Protein AF-A0A7T9DKL6-F1 (afdb_monomer_lite)

Structure (mmCIF, N/CA/C/O backbone):
data_AF-A0A7T9DKL6-F1
#
_entry.id   AF-A0A7T9DKL6-F1
#
loop_
_atom_site.group_PDB
_atom_site.id
_atom_site.type_symbol
_atom_site.label_atom_id
_atom_site.label_alt_id
_atom_site.label_comp_id
_atom_site.label_asym_id
_atom_site.label_entity_id
_atom_site.label_seq_id
_atom_site.pdbx_PDB_ins_code
_atom_site.Cartn_x
_atom_site.Cartn_y
_atom_site.Cartn_z
_atom_site.occupancy
_atom_site.B_iso_or_equiv
_atom_site.auth_seq_id
_atom_site.auth_comp_id
_atom_site.auth_asym_id
_atom_site.auth_atom_id
_atom_site.pdbx_PDB_model_num
ATOM 1 N N . MET A 1 1 ? -33.468 3.835 29.689 1.00 44.12 1 MET A N 1
ATOM 2 C CA . MET A 1 1 ? -32.947 3.592 28.326 1.00 44.12 1 MET A CA 1
ATOM 3 C C . MET A 1 1 ? -31.515 3.107 28.452 1.00 44.12 1 MET A C 1
ATOM 5 O O . MET A 1 1 ? -30.654 3.888 28.831 1.00 44.12 1 MET A O 1
ATOM 9 N N . THR A 1 2 ? -31.257 1.821 28.229 1.00 46.50 2 THR A N 1
ATOM 10 C CA . THR A 1 2 ? -29.892 1.289 28.168 1.00 46.50 2 THR A CA 1
ATOM 11 C C . THR A 1 2 ? -29.269 1.749 26.855 1.00 46.50 2 THR A C 1
ATOM 13 O O . THR A 1 2 ? -29.525 1.183 25.793 1.00 46.50 2 THR A O 1
ATOM 16 N N . LEU A 1 3 ? -28.502 2.838 26.910 1.00 58.31 3 LEU A N 1
ATOM 17 C CA . LEU A 1 3 ? -27.691 3.271 25.779 1.00 58.31 3 LEU A CA 1
ATOM 18 C C . LEU A 1 3 ? -26.714 2.138 25.474 1.00 58.31 3 LEU A C 1
ATOM 20 O O . LEU A 1 3 ? -25.877 1.778 26.300 1.00 58.31 3 LEU A O 1
ATOM 24 N N . THR A 1 4 ? -26.879 1.520 24.308 1.00 63.31 4 THR A N 1
ATOM 25 C CA . THR A 1 4 ? -25.937 0.504 23.839 1.00 63.31 4 THR A CA 1
ATOM 26 C C . THR A 1 4 ? -24.561 1.174 23.790 1.00 63.31 4 THR A C 1
ATOM 28 O O . THR A 1 4 ? -24.462 2.233 23.164 1.00 63.31 4 THR A O 1
ATOM 31 N N . PRO A 1 5 ? -23.518 0.625 24.440 1.00 70.19 5 PRO A N 1
ATOM 32 C CA . PRO A 1 5 ? -22.210 1.264 24.453 1.00 70.19 5 PRO A CA 1
ATOM 33 C C . PRO A 1 5 ? -21.724 1.480 23.019 1.00 70.19 5 PRO A C 1
ATOM 35 O O . PRO A 1 5 ? -21.908 0.615 22.150 1.00 70.19 5 PRO A O 1
ATOM 38 N N . ALA A 1 6 ? -21.130 2.650 22.771 1.00 84.69 6 ALA A N 1
ATOM 39 C CA . ALA A 1 6 ? -20.581 2.993 21.469 1.00 84.69 6 ALA A CA 1
ATOM 40 C C . ALA A 1 6 ? -19.578 1.911 21.044 1.00 84.69 6 ALA A C 1
ATOM 42 O O . ALA A 1 6 ? -18.821 1.381 21.855 1.00 84.69 6 ALA A O 1
ATOM 43 N N . LYS A 1 7 ? -19.602 1.509 19.773 1.00 89.44 7 LYS A N 1
ATOM 44 C CA . LYS A 1 7 ? -18.792 0.386 19.289 1.00 89.44 7 LYS A CA 1
ATOM 45 C C . LYS A 1 7 ? -18.262 0.662 17.893 1.00 89.44 7 LYS A C 1
ATOM 47 O O . LYS A 1 7 ? -18.989 1.154 17.037 1.00 89.44 7 LYS A O 1
ATOM 52 N N . ILE A 1 8 ? -17.017 0.271 17.658 1.00 87.69 8 ILE A N 1
ATOM 53 C CA . ILE A 1 8 ? -16.365 0.306 16.352 1.00 87.69 8 ILE A CA 1
ATOM 54 C C . ILE A 1 8 ? -16.200 -1.139 15.895 1.00 87.69 8 ILE A C 1
ATOM 56 O O . ILE A 1 8 ? -15.667 -1.980 16.627 1.00 87.69 8 ILE A O 1
ATOM 60 N N . GLN A 1 9 ? -16.712 -1.462 14.709 1.00 89.00 9 GLN A N 1
ATOM 61 C CA . GLN A 1 9 ? -16.702 -2.828 14.197 1.00 89.00 9 GLN A CA 1
ATOM 62 C C . GLN A 1 9 ? -16.311 -2.859 12.727 1.00 89.00 9 GLN A C 1
ATOM 64 O O . GLN A 1 9 ? -16.833 -2.103 11.916 1.00 89.00 9 GLN A O 1
ATOM 69 N N . PHE A 1 10 ? -15.430 -3.793 12.399 1.00 86.44 10 PHE A N 1
ATOM 70 C CA . PHE A 1 10 ? -15.119 -4.194 11.044 1.00 86.44 10 PHE A CA 1
ATOM 71 C C . PHE A 1 10 ? -15.369 -5.693 10.902 1.00 86.44 10 PHE A C 1
ATOM 73 O O . PHE A 1 10 ? -14.845 -6.498 11.682 1.00 86.44 10 PHE A O 1
ATOM 80 N N . ILE A 1 11 ? -16.181 -6.063 9.915 1.00 88.69 11 ILE A N 1
ATOM 81 C CA . ILE A 1 11 ? -16.550 -7.447 9.637 1.00 88.69 11 ILE A CA 1
ATOM 82 C C . ILE A 1 11 ? -16.339 -7.692 8.147 1.00 88.69 11 ILE A C 1
ATOM 84 O O . ILE A 1 11 ? -16.970 -7.052 7.313 1.00 88.69 11 ILE A O 1
ATOM 88 N N . ALA A 1 12 ? -15.467 -8.641 7.826 1.00 85.19 12 ALA A N 1
ATOM 89 C CA . ALA A 1 12 ? -15.321 -9.197 6.494 1.00 85.19 12 ALA A CA 1
ATOM 90 C C . ALA A 1 12 ? -15.685 -10.679 6.538 1.00 85.19 12 ALA A C 1
ATOM 92 O O . ALA A 1 12 ? -15.136 -11.433 7.345 1.00 85.19 12 ALA A O 1
ATOM 93 N N . ASN A 1 13 ? -16.597 -11.082 5.660 1.00 87.88 13 ASN A N 1
ATOM 94 C CA . ASN A 1 13 ? -16.910 -12.477 5.392 1.00 87.88 13 ASN A CA 1
ATOM 95 C C . ASN A 1 13 ? -16.909 -12.684 3.877 1.00 87.88 13 ASN A C 1
ATOM 97 O O . ASN A 1 13 ? -17.932 -12.556 3.212 1.00 87.88 13 ASN A O 1
ATOM 101 N N . TYR A 1 14 ? -15.722 -12.925 3.338 1.00 81.06 14 TYR A N 1
ATOM 102 C CA . TYR A 1 14 ? -15.477 -13.184 1.927 1.00 81.06 14 TYR A CA 1
ATOM 103 C C . TYR A 1 14 ? -14.695 -14.504 1.807 1.00 81.06 14 TYR A C 1
ATOM 105 O O . TYR A 1 14 ? -13.899 -14.787 2.706 1.00 81.06 14 TYR A O 1
ATOM 113 N N . PRO A 1 15 ? -14.853 -15.316 0.741 1.00 73.94 15 PRO A N 1
ATOM 114 C CA . PRO A 1 15 ? -14.296 -16.676 0.674 1.00 73.94 15 PRO A CA 1
ATOM 115 C C . PRO A 1 15 ? -12.802 -16.805 1.018 1.00 73.94 15 PRO A C 1
ATOM 117 O O . PRO A 1 15 ? -12.379 -17.795 1.604 1.00 73.94 15 PRO A O 1
ATOM 120 N N . ALA A 1 16 ? -11.996 -15.781 0.717 1.00 71.69 16 ALA A N 1
ATOM 121 C CA . ALA A 1 16 ? -10.564 -15.744 1.029 1.00 71.69 16 ALA A CA 1
ATOM 122 C C . ALA A 1 16 ? -10.189 -14.828 2.216 1.00 71.69 16 ALA A C 1
ATOM 124 O O . ALA A 1 16 ? -8.995 -14.657 2.506 1.00 71.69 16 ALA A O 1
ATOM 125 N N . TRP A 1 17 ? -11.180 -14.221 2.878 1.00 78.75 17 TRP A N 1
ATOM 126 C CA . TRP A 1 17 ? -11.010 -13.293 3.991 1.00 78.75 17 TRP A CA 1
ATOM 127 C C . TRP A 1 17 ? -12.189 -13.318 4.970 1.00 78.75 17 TRP A C 1
ATOM 129 O O . TRP A 1 17 ? -13.226 -12.694 4.759 1.00 78.75 17 TRP A O 1
ATOM 139 N N . GLN A 1 18 ? -11.963 -13.969 6.107 1.00 82.88 18 GLN A N 1
ATOM 140 C CA . GLN A 1 18 ? -12.807 -13.842 7.288 1.00 82.88 18 GLN A CA 1
ATOM 141 C C . GLN A 1 18 ? -12.069 -13.012 8.338 1.00 82.88 18 GLN A C 1
ATOM 143 O O . GLN A 1 18 ? -10.938 -13.329 8.719 1.00 82.88 18 GLN A O 1
ATOM 148 N N . CYS A 1 19 ? -12.674 -11.913 8.778 1.00 83.81 19 CYS A N 1
ATOM 149 C CA . CYS A 1 19 ? -12.094 -11.029 9.781 1.00 83.81 19 CYS A CA 1
ATOM 150 C C . CYS A 1 19 ? -13.190 -10.356 10.589 1.00 83.81 19 CYS A C 1
ATOM 152 O O . CYS A 1 19 ? -14.125 -9.788 10.035 1.00 83.81 19 CYS A O 1
ATOM 154 N N . ILE A 1 20 ? -13.044 -10.396 11.908 1.00 86.00 20 ILE A N 1
ATOM 155 C CA . ILE A 1 20 ? -13.899 -9.662 12.830 1.00 86.00 20 ILE A CA 1
ATOM 156 C C . ILE A 1 20 ? -12.973 -8.866 13.742 1.00 86.00 20 ILE A C 1
ATOM 158 O O . ILE A 1 20 ? -12.241 -9.443 14.546 1.00 86.00 20 ILE A O 1
ATOM 162 N N . LYS A 1 21 ? -13.011 -7.539 13.620 1.00 85.12 21 LYS A N 1
ATOM 163 C CA . LYS A 1 21 ? -12.386 -6.612 14.566 1.00 85.12 21 LYS A CA 1
ATOM 164 C C . LYS A 1 21 ? -13.490 -5.814 15.234 1.00 85.12 21 LYS A C 1
ATOM 166 O O . LYS A 1 21 ? -14.233 -5.107 14.565 1.00 85.12 21 LYS A O 1
ATOM 171 N N . LYS A 1 22 ? -13.627 -5.958 16.547 1.00 87.12 22 LYS A N 1
ATOM 172 C CA . LYS A 1 22 ? -14.646 -5.268 17.342 1.00 87.12 22 LYS A CA 1
ATOM 173 C C . LYS A 1 22 ? -13.968 -4.572 18.508 1.00 87.12 22 LYS A C 1
ATOM 175 O O . LYS A 1 22 ? -13.089 -5.155 19.138 1.00 87.12 22 LYS A O 1
ATOM 180 N N . PHE A 1 23 ? -14.409 -3.359 18.787 1.00 85.88 23 PHE A N 1
ATOM 181 C CA . PHE A 1 23 ? -13.925 -2.539 19.881 1.00 85.88 23 PHE A CA 1
ATOM 182 C C . PHE A 1 23 ? -15.110 -1.811 20.511 1.00 85.88 23 PHE A C 1
ATOM 184 O O . PHE A 1 23 ? -15.900 -1.184 19.805 1.00 85.88 23 PHE A O 1
ATOM 191 N N . ALA A 1 24 ? -15.277 -1.962 21.821 1.00 86.44 24 ALA A N 1
ATOM 192 C CA . ALA A 1 24 ? -16.277 -1.226 22.581 1.00 86.44 24 ALA A CA 1
ATOM 193 C C . ALA A 1 24 ? -15.625 0.043 23.132 1.00 86.44 24 ALA A C 1
ATOM 195 O O . ALA A 1 24 ? -14.527 -0.023 23.678 1.00 86.44 24 ALA A O 1
ATOM 196 N N . VAL A 1 25 ? -16.312 1.167 22.974 1.00 86.12 25 VAL A N 1
ATOM 197 C CA . VAL A 1 25 ? -15.919 2.476 23.479 1.00 86.12 25 VAL A CA 1
ATOM 198 C C . VAL A 1 25 ? -16.762 2.756 24.718 1.00 86.12 25 VAL A C 1
ATOM 200 O O . VAL A 1 25 ? -17.993 2.789 24.660 1.00 86.12 25 VAL A O 1
ATOM 203 N N . THR A 1 26 ? -16.083 2.924 25.842 1.00 87.00 26 THR A N 1
ATOM 204 C CA . THR A 1 26 ? -16.656 3.351 27.122 1.00 87.00 26 THR A CA 1
ATOM 205 C C . THR A 1 26 ? -16.194 4.770 27.447 1.00 87.00 26 THR A C 1
ATOM 207 O O . THR A 1 26 ? -15.290 5.292 26.800 1.00 87.00 26 THR A O 1
ATOM 210 N N . GLU A 1 27 ? -16.759 5.388 28.482 1.00 83.31 27 GLU A N 1
ATOM 211 C CA . GLU A 1 27 ? -16.320 6.711 28.959 1.00 83.31 27 GLU A CA 1
ATOM 212 C C . GLU A 1 27 ? -14.842 6.735 29.389 1.00 83.31 27 GLU A C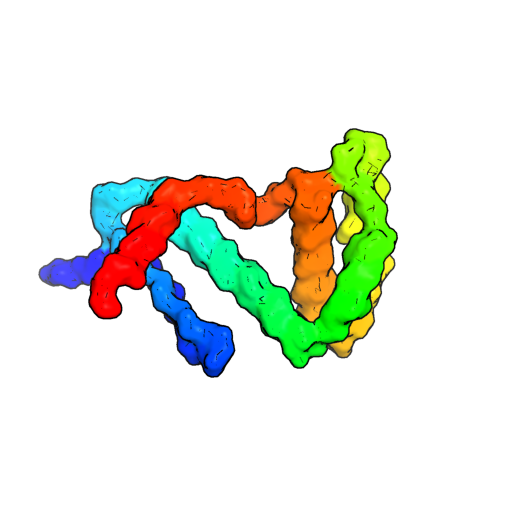 1
ATOM 214 O O . GLU A 1 27 ? -14.188 7.768 29.329 1.00 83.31 27 GLU A O 1
ATOM 219 N N . GLN A 1 28 ? -14.294 5.583 29.785 1.00 86.94 28 GLN A N 1
ATOM 220 C CA . GLN A 1 28 ? -12.892 5.414 30.182 1.00 86.94 28 GLN A CA 1
ATOM 221 C C . GLN A 1 28 ? -11.975 5.072 29.000 1.00 86.94 28 GLN A C 1
ATOM 223 O O . GLN A 1 28 ? -10.779 4.854 29.189 1.00 86.94 28 GLN A O 1
ATOM 228 N N . THR A 1 29 ? -12.522 4.952 27.788 1.00 84.62 29 THR A N 1
ATOM 229 C CA . THR A 1 29 ? -11.730 4.630 26.603 1.00 84.62 29 THR A CA 1
ATOM 230 C C . THR A 1 29 ? -10.955 5.855 26.152 1.00 84.62 29 THR A C 1
ATOM 232 O O . THR A 1 29 ? -11.533 6.843 25.703 1.00 84.62 29 THR A O 1
ATOM 235 N N . ASP A 1 30 ? -9.632 5.776 26.235 1.00 88.00 30 ASP A N 1
ATOM 236 C CA . ASP A 1 30 ? -8.772 6.863 25.804 1.00 88.00 30 ASP A CA 1
ATOM 237 C C . ASP A 1 30 ? -8.706 6.958 24.260 1.00 88.00 30 ASP A C 1
ATOM 239 O O . ASP A 1 30 ? -8.727 5.935 23.558 1.00 88.00 30 ASP A O 1
ATOM 243 N N . PRO A 1 31 ? -8.579 8.177 23.697 1.00 88.50 31 PRO A N 1
ATOM 244 C CA . PRO A 1 31 ? -8.462 8.374 22.252 1.00 88.50 31 PRO A CA 1
ATOM 245 C C . PRO A 1 31 ? -7.286 7.629 21.604 1.00 88.50 31 PRO A C 1
ATOM 247 O O . PRO A 1 31 ? -7.370 7.244 20.436 1.00 88.50 31 PRO A O 1
ATOM 250 N N . LYS A 1 32 ? -6.194 7.386 22.342 1.00 88.12 32 LYS A N 1
ATOM 251 C CA . LYS A 1 32 ? -5.036 6.647 21.825 1.00 88.12 32 LYS A CA 1
ATOM 252 C C . LYS A 1 32 ? -5.404 5.185 21.559 1.00 88.12 32 LYS A C 1
ATOM 254 O O . LYS A 1 32 ? -5.064 4.683 20.492 1.00 88.12 32 LYS A O 1
ATOM 259 N N . THR A 1 33 ? -6.151 4.524 22.441 1.00 85.94 33 THR A N 1
ATOM 260 C CA . THR A 1 33 ? -6.640 3.151 22.226 1.00 85.94 33 THR A CA 1
ATOM 261 C C . THR A 1 33 ? -7.540 3.054 20.988 1.00 85.94 33 THR A C 1
ATOM 263 O O . THR A 1 33 ? -7.436 2.095 20.218 1.00 85.94 33 THR A O 1
ATOM 266 N N . VAL A 1 34 ? -8.375 4.068 20.733 1.00 87.94 34 VAL A N 1
ATOM 267 C CA . VAL A 1 34 ? -9.165 4.163 19.490 1.00 87.94 34 VAL A CA 1
ATOM 268 C C . VAL A 1 34 ? -8.244 4.276 18.266 1.00 87.94 34 VAL A C 1
ATOM 270 O O . VAL A 1 34 ? -8.432 3.562 17.279 1.00 87.94 34 VAL A O 1
ATOM 273 N N . GLY A 1 35 ? -7.210 5.119 18.339 1.00 88.06 35 GLY A N 1
ATOM 274 C CA . GLY A 1 35 ? -6.198 5.257 17.287 1.00 88.06 35 GLY A CA 1
ATOM 275 C C . GLY A 1 35 ? -5.440 3.955 17.008 1.00 88.06 35 GLY A C 1
ATOM 276 O O . GLY A 1 35 ? -5.330 3.538 15.856 1.00 88.06 35 GLY A O 1
ATOM 277 N N . GLU A 1 36 ? -4.993 3.253 18.051 1.00 87.19 36 GLU A N 1
ATOM 278 C CA . GLU A 1 36 ? -4.339 1.942 17.942 1.00 87.19 36 GLU A CA 1
ATOM 279 C C . GLU A 1 36 ? -5.242 0.905 17.248 1.00 87.19 36 GLU A C 1
ATOM 281 O O . GLU A 1 36 ? -4.771 0.100 16.434 1.00 87.19 36 GLU A O 1
ATOM 286 N N . PHE A 1 37 ? -6.554 0.940 17.515 1.00 87.06 37 PHE A N 1
ATOM 287 C CA . PHE A 1 37 ? -7.527 0.092 16.827 1.00 87.06 37 PHE A CA 1
ATOM 288 C C . PHE A 1 37 ? -7.625 0.417 15.328 1.00 87.06 37 PHE A C 1
ATOM 290 O O . PHE A 1 37 ? -7.626 -0.504 14.504 1.00 87.06 37 PHE A O 1
ATOM 297 N N . PHE A 1 38 ? -7.657 1.696 14.948 1.00 88.25 38 PHE A N 1
ATOM 298 C CA . PHE A 1 38 ? -7.680 2.092 13.536 1.00 88.25 38 PHE A CA 1
ATOM 299 C C . PHE A 1 38 ? -6.393 1.729 12.803 1.00 88.25 38 PHE A C 1
ATOM 301 O O . PHE A 1 38 ? -6.450 1.187 11.701 1.00 88.25 38 PHE A O 1
ATOM 308 N N . VAL A 1 39 ? -5.237 1.916 13.433 1.00 87.31 39 VAL A N 1
ATOM 309 C CA . VAL A 1 39 ? -3.961 1.503 12.846 1.00 87.31 39 VAL A CA 1
ATOM 310 C C . VAL A 1 39 ? -3.918 -0.017 12.642 1.00 87.31 39 VAL A C 1
ATOM 312 O O . VAL A 1 39 ? -3.554 -0.496 11.565 1.00 87.31 39 VAL A O 1
ATOM 315 N N . SER A 1 40 ? -4.372 -0.794 13.635 1.00 83.44 40 SER A N 1
ATOM 316 C CA . SER A 1 40 ? -4.537 -2.248 13.502 1.00 83.44 40 SER A CA 1
ATOM 317 C C . SER A 1 40 ? -5.376 -2.608 12.279 1.00 83.44 40 SER A C 1
ATOM 319 O O . SER A 1 40 ? -5.090 -3.574 11.562 1.00 83.44 40 SER A O 1
ATOM 321 N N . TYR A 1 41 ? -6.474 -1.884 12.076 1.00 85.31 41 TYR A N 1
ATOM 322 C CA . TYR A 1 41 ? -7.378 -2.087 10.958 1.00 85.31 41 TYR A CA 1
ATOM 323 C C . TYR A 1 41 ? -6.688 -1.809 9.616 1.00 85.31 41 TYR A C 1
ATOM 325 O O . TYR A 1 41 ? -6.683 -2.712 8.776 1.00 85.31 41 TYR A O 1
ATOM 333 N N . SER A 1 42 ? -6.019 -0.664 9.459 1.00 84.75 42 SER A N 1
ATOM 334 C CA . SER A 1 42 ? -5.291 -0.298 8.233 1.00 84.75 42 SER A CA 1
ATOM 335 C C . SER A 1 42 ? -4.268 -1.359 7.822 1.00 84.75 42 SER A C 1
ATOM 337 O O . SER A 1 42 ? -4.343 -1.881 6.709 1.00 84.75 42 SER A O 1
ATOM 339 N N . ILE A 1 43 ? -3.413 -1.806 8.751 1.00 82.06 43 ILE A N 1
ATOM 340 C CA . ILE A 1 43 ? -2.411 -2.860 8.490 1.00 82.06 43 ILE A CA 1
ATOM 341 C C . ILE A 1 43 ? -3.080 -4.159 8.000 1.00 82.06 43 ILE A C 1
ATOM 343 O O . ILE A 1 43 ? -2.578 -4.853 7.113 1.00 82.06 43 ILE A O 1
ATOM 347 N N . SER A 1 44 ? -4.242 -4.508 8.564 1.00 80.75 44 SER A N 1
ATOM 348 C CA . SER A 1 44 ? -4.970 -5.717 8.166 1.00 80.75 44 SER A CA 1
ATOM 349 C C . SER A 1 44 ? -5.543 -5.639 6.755 1.00 80.75 44 SER A C 1
ATOM 351 O O . SER A 1 44 ? -5.670 -6.689 6.125 1.00 80.75 44 SER A O 1
ATOM 353 N N . ILE A 1 45 ? -5.943 -4.458 6.285 1.00 84.00 45 ILE A N 1
ATOM 354 C CA . ILE A 1 45 ? -6.452 -4.266 4.921 1.00 84.00 45 ILE A CA 1
ATOM 355 C C . ILE A 1 45 ? -5.291 -4.282 3.934 1.00 84.00 45 ILE A C 1
ATOM 357 O O . ILE A 1 45 ? -5.353 -4.971 2.919 1.00 84.00 45 ILE A O 1
ATOM 361 N N . GLU A 1 46 ? -4.216 -3.567 4.254 1.00 81.69 46 GLU A N 1
ATOM 362 C CA . GLU A 1 46 ? -3.037 -3.433 3.401 1.00 81.69 46 GLU A CA 1
ATOM 363 C C . GLU A 1 46 ? -2.436 -4.789 3.018 1.00 81.69 46 GLU A C 1
ATOM 365 O O . GLU A 1 46 ? -2.195 -5.046 1.841 1.00 81.69 46 GLU A O 1
ATOM 370 N N . ASN A 1 47 ? -2.286 -5.702 3.983 1.00 78.69 47 ASN A N 1
ATOM 371 C CA . ASN A 1 47 ? -1.792 -7.062 3.726 1.00 78.69 47 ASN A CA 1
ATOM 372 C C . ASN A 1 47 ? -2.725 -7.886 2.820 1.00 78.69 47 ASN A C 1
ATOM 374 O O . ASN A 1 47 ? -2.309 -8.872 2.214 1.00 78.69 47 ASN A O 1
ATOM 378 N N . ARG A 1 48 ? -4.013 -7.534 2.756 1.00 85.00 48 ARG A N 1
ATOM 379 C CA . ARG A 1 48 ? -4.988 -8.212 1.892 1.00 85.00 48 ARG A CA 1
ATOM 380 C C . ARG A 1 48 ? -5.020 -7.619 0.494 1.00 85.00 48 ARG A C 1
ATOM 382 O O . ARG A 1 48 ? -5.242 -8.379 -0.444 1.00 85.00 48 ARG A O 1
ATOM 389 N N . LEU A 1 49 ? -4.767 -6.320 0.347 1.00 85.00 49 LEU A N 1
ATOM 390 C CA . LEU A 1 49 ? -4.757 -5.648 -0.950 1.00 85.00 49 LEU A CA 1
ATOM 391 C C . LEU A 1 49 ? -3.798 -6.332 -1.932 1.00 85.00 49 LEU A C 1
ATOM 393 O O . LEU A 1 49 ? -4.202 -6.628 -3.048 1.00 85.00 49 LEU A O 1
ATOM 397 N N . GLU A 1 50 ? -2.581 -6.674 -1.502 1.00 84.44 50 GLU A N 1
ATOM 398 C CA . GLU A 1 50 ? -1.612 -7.389 -2.347 1.00 84.44 50 GLU A CA 1
ATOM 399 C C . GLU A 1 50 ? -2.138 -8.747 -2.833 1.00 84.44 50 GLU A C 1
ATOM 401 O O . GLU A 1 50 ? -2.023 -9.082 -4.011 1.00 84.44 50 GLU A O 1
ATOM 406 N N . LYS A 1 51 ? -2.781 -9.511 -1.939 1.00 84.94 51 LYS A N 1
ATOM 407 C CA . LYS A 1 51 ? -3.378 -10.809 -2.279 1.00 84.94 51 LYS A CA 1
ATOM 408 C C . LYS A 1 51 ? -4.512 -10.676 -3.299 1.00 84.94 51 LYS A C 1
ATOM 410 O O . LYS A 1 51 ? -4.688 -11.572 -4.112 1.00 84.94 51 LYS A O 1
ATOM 415 N N . TYR A 1 52 ? -5.302 -9.607 -3.243 1.00 84.50 52 TYR A N 1
ATOM 416 C CA . TYR A 1 52 ? -6.370 -9.381 -4.221 1.00 84.50 52 TYR A CA 1
ATOM 417 C C . TYR A 1 52 ? -5.836 -8.823 -5.540 1.00 84.50 52 TYR A C 1
ATOM 419 O O . TYR A 1 52 ? -6.299 -9.229 -6.606 1.00 84.50 52 TYR A O 1
ATOM 427 N N . LEU A 1 53 ? -4.826 -7.950 -5.489 1.00 88.88 53 LEU A N 1
ATOM 428 C CA . LEU A 1 53 ? -4.143 -7.463 -6.685 1.00 88.88 53 LEU A CA 1
ATOM 429 C C . LEU A 1 53 ? -3.560 -8.625 -7.489 1.00 88.88 53 LEU A C 1
ATOM 431 O O . LEU A 1 53 ? -3.768 -8.676 -8.698 1.00 88.88 53 LEU A O 1
ATOM 435 N N . SER A 1 54 ? -2.950 -9.615 -6.832 1.00 87.94 54 SER A N 1
ATOM 436 C CA . SER A 1 54 ? -2.375 -10.775 -7.524 1.00 87.94 54 SER A CA 1
ATOM 437 C C . SER A 1 54 ? -3.379 -11.668 -8.253 1.00 87.94 54 SER A C 1
ATOM 439 O O . SER A 1 54 ? -2.981 -12.448 -9.113 1.00 87.94 54 SER A O 1
ATOM 441 N N . GLN A 1 55 ? -4.674 -11.540 -7.959 1.00 89.06 55 GLN A N 1
ATOM 442 C CA . GLN A 1 55 ? -5.732 -12.269 -8.660 1.00 89.06 55 GLN A CA 1
ATOM 443 C C . GLN A 1 55 ? -6.178 -11.578 -9.954 1.00 89.06 55 GLN A C 1
ATOM 445 O O . GLN A 1 55 ? -6.779 -12.219 -10.809 1.00 89.06 55 GLN A O 1
ATOM 450 N N . SER A 1 56 ? -5.919 -10.274 -10.094 1.00 87.75 56 SER A N 1
ATOM 451 C CA . SER A 1 56 ? -6.441 -9.453 -11.201 1.00 87.75 56 SER A CA 1
ATOM 452 C C . SER A 1 56 ? -5.347 -8.795 -12.045 1.00 87.75 56 SER A C 1
ATOM 454 O O . SER A 1 56 ? -5.601 -8.358 -13.171 1.00 87.75 56 SER A O 1
ATOM 456 N N . VAL A 1 57 ? -4.129 -8.723 -11.510 1.00 93.56 57 VAL A N 1
ATOM 457 C CA . VAL A 1 57 ? -3.009 -7.958 -12.052 1.00 93.56 57 VAL A CA 1
ATOM 458 C C . VAL A 1 57 ? -1.786 -8.855 -12.209 1.00 93.56 57 VAL A C 1
ATOM 460 O O . VAL A 1 57 ? -1.518 -9.731 -11.390 1.00 93.56 57 VAL A O 1
ATOM 463 N N . ASP A 1 58 ? -1.021 -8.607 -13.270 1.00 94.50 58 ASP A N 1
ATOM 464 C CA . ASP A 1 58 ? 0.276 -9.238 -13.483 1.00 94.50 58 ASP A CA 1
ATOM 465 C C . ASP A 1 58 ? 1.302 -8.692 -12.477 1.00 94.50 58 ASP A C 1
ATOM 467 O O . ASP A 1 58 ? 1.924 -7.643 -12.674 1.00 94.50 58 ASP A O 1
ATOM 471 N N . MET A 1 59 ? 1.458 -9.408 -11.364 1.00 93.69 59 MET A N 1
ATOM 472 C CA . MET A 1 59 ? 2.369 -9.011 -10.291 1.00 93.69 59 MET A CA 1
ATOM 473 C C . MET A 1 59 ? 3.840 -9.119 -10.681 1.00 93.69 59 MET A C 1
ATOM 475 O O . MET A 1 59 ? 4.673 -8.515 -10.006 1.00 93.69 59 MET A O 1
ATOM 479 N N . GLN A 1 60 ? 4.182 -9.862 -11.735 1.00 95.38 60 GLN A N 1
ATOM 480 C CA . GLN A 1 60 ? 5.556 -9.899 -12.218 1.00 95.38 60 GLN A CA 1
ATOM 481 C C . GLN A 1 60 ? 5.929 -8.537 -12.807 1.00 95.38 60 GLN A C 1
ATOM 483 O O . GLN A 1 60 ? 6.917 -7.947 -12.375 1.00 95.38 60 GLN A O 1
ATOM 488 N N . LYS A 1 61 ? 5.070 -7.967 -13.662 1.00 95.81 61 LYS A N 1
ATOM 489 C CA . LYS A 1 61 ? 5.270 -6.612 -14.211 1.00 95.81 61 LYS A CA 1
ATOM 490 C C . LYS A 1 61 ? 5.321 -5.536 -13.130 1.00 95.81 61 LYS A C 1
ATOM 492 O O . LYS A 1 61 ? 6.104 -4.595 -13.226 1.00 95.81 61 LYS A O 1
ATOM 497 N N . VAL A 1 62 ? 4.508 -5.676 -12.080 1.00 95.69 62 VAL A N 1
ATOM 498 C CA . VAL A 1 62 ? 4.553 -4.777 -10.914 1.00 95.69 62 VAL A CA 1
ATOM 499 C C . VAL A 1 62 ? 5.919 -4.847 -10.227 1.00 95.69 62 VAL A C 1
ATOM 501 O O . VAL A 1 62 ? 6.516 -3.811 -9.942 1.00 95.69 62 VAL A O 1
ATOM 504 N N . LYS A 1 63 ? 6.436 -6.056 -9.982 1.00 94.56 63 LYS A N 1
ATOM 505 C CA . LYS A 1 63 ? 7.746 -6.261 -9.346 1.00 94.56 63 LYS A CA 1
ATOM 506 C C . LYS A 1 63 ? 8.895 -5.745 -10.206 1.00 94.56 63 LYS A C 1
ATOM 508 O O . LYS A 1 63 ? 9.790 -5.108 -9.665 1.00 94.56 63 LYS A O 1
ATOM 513 N N . GLU A 1 64 ? 8.852 -5.973 -11.515 1.00 95.94 64 GLU A N 1
ATOM 514 C CA . GLU A 1 64 ? 9.834 -5.439 -12.468 1.00 95.94 64 GLU A CA 1
ATOM 515 C C . GLU A 1 64 ? 9.850 -3.905 -12.445 1.00 95.94 64 GLU A C 1
ATOM 517 O O . GLU A 1 64 ? 10.914 -3.292 -12.375 1.00 95.94 64 GLU A O 1
ATOM 522 N N . LEU A 1 65 ? 8.672 -3.276 -12.419 1.00 95.19 65 LEU A N 1
ATOM 523 C CA . LEU A 1 65 ? 8.542 -1.821 -12.350 1.00 95.19 65 LEU A CA 1
ATOM 524 C C . LEU A 1 65 ? 9.053 -1.235 -11.025 1.00 95.19 65 LEU A C 1
ATOM 526 O O . LEU A 1 65 ? 9.642 -0.155 -11.021 1.00 95.19 65 LEU A O 1
ATOM 530 N N . ILE A 1 66 ? 8.844 -1.942 -9.913 1.00 94.56 66 ILE A N 1
ATOM 531 C CA . ILE A 1 66 ? 9.391 -1.572 -8.600 1.00 94.56 66 ILE A CA 1
ATOM 532 C C . ILE A 1 66 ? 10.916 -1.734 -8.590 1.00 94.56 66 ILE A C 1
ATOM 534 O O . ILE A 1 66 ? 11.618 -0.841 -8.127 1.00 94.56 66 ILE A O 1
ATOM 538 N N . ALA A 1 67 ? 11.438 -2.840 -9.124 1.00 93.62 67 ALA A N 1
ATOM 539 C CA . ALA A 1 67 ? 12.873 -3.120 -9.161 1.00 93.62 67 ALA A CA 1
ATOM 540 C C . ALA A 1 67 ? 13.655 -2.142 -10.056 1.00 93.62 67 ALA A C 1
ATOM 542 O O . ALA A 1 67 ? 14.825 -1.881 -9.795 1.00 93.62 67 ALA A O 1
ATOM 543 N N . ALA A 1 68 ? 13.011 -1.594 -11.090 1.00 93.00 68 ALA A N 1
ATOM 544 C CA . ALA A 1 68 ? 13.599 -0.601 -11.988 1.00 93.00 68 ALA A CA 1
ATOM 545 C C . ALA A 1 68 ? 13.579 0.839 -11.436 1.00 93.00 68 ALA A C 1
ATOM 547 O O . ALA A 1 68 ? 14.085 1.748 -12.095 1.00 93.00 68 ALA A O 1
ATOM 548 N N . ALA A 1 69 ? 12.960 1.078 -10.277 1.00 92.62 69 ALA A N 1
ATOM 549 C CA . ALA A 1 69 ? 12.847 2.414 -9.709 1.00 92.62 69 ALA A CA 1
ATOM 550 C C . ALA A 1 69 ? 14.177 2.898 -9.095 1.00 92.62 69 ALA A C 1
ATOM 552 O O . ALA A 1 69 ? 14.942 2.091 -8.560 1.00 92.62 69 ALA A O 1
ATOM 553 N N . PRO A 1 70 ? 14.447 4.217 -9.108 1.00 90.62 70 PRO A N 1
ATOM 554 C CA . PRO A 1 70 ? 15.586 4.785 -8.395 1.00 90.62 70 PRO A CA 1
ATOM 555 C C . PRO A 1 70 ? 15.477 4.556 -6.879 1.00 90.62 70 PRO A C 1
ATOM 557 O O . PRO A 1 70 ? 14.385 4.473 -6.312 1.00 90.62 70 PRO A O 1
ATOM 560 N N . THR A 1 71 ? 16.631 4.480 -6.215 1.00 85.31 71 THR A N 1
ATOM 561 C CA . THR A 1 71 ? 16.722 4.481 -4.748 1.00 85.31 71 THR A CA 1
ATOM 562 C C . THR A 1 71 ? 16.422 5.878 -4.201 1.00 85.31 71 THR A C 1
ATOM 564 O O . THR A 1 71 ? 16.694 6.871 -4.856 1.00 85.31 71 THR A O 1
ATOM 567 N N . GLY A 1 72 ? 15.869 5.953 -2.997 1.00 83.38 72 GLY A N 1
ATOM 568 C CA . GLY A 1 72 ? 15.661 7.172 -2.212 1.00 83.38 72 GLY A CA 1
ATOM 569 C C . GLY A 1 72 ? 16.333 7.090 -0.839 1.00 83.38 72 GLY A C 1
ATOM 570 O O . GLY A 1 72 ? 15.909 7.766 0.092 1.00 83.38 72 GLY A O 1
ATOM 571 N N . LYS A 1 73 ? 17.331 6.205 -0.680 1.00 83.69 73 LYS A N 1
ATOM 572 C CA . LYS A 1 73 ? 17.985 5.915 0.611 1.00 83.69 73 LYS A CA 1
ATOM 573 C C . LYS A 1 73 ? 19.027 6.946 1.038 1.00 83.69 73 LYS A C 1
ATOM 575 O O . LYS A 1 73 ? 19.364 6.996 2.218 1.00 83.69 73 LYS A O 1
ATOM 580 N N . THR A 1 74 ? 19.569 7.726 0.105 1.00 84.00 74 THR A N 1
ATOM 581 C CA . THR A 1 74 ? 20.537 8.785 0.411 1.00 84.00 74 THR A CA 1
ATOM 582 C C . THR A 1 74 ? 19.924 10.151 0.135 1.00 84.00 74 THR A C 1
ATOM 584 O O . THR A 1 74 ? 19.040 10.279 -0.710 1.00 84.00 74 THR A O 1
ATOM 587 N N . ALA A 1 75 ? 20.406 11.192 0.820 1.00 80.06 75 ALA A N 1
ATOM 588 C CA . ALA A 1 75 ? 19.899 12.553 0.636 1.00 80.06 75 ALA A CA 1
ATOM 589 C C . ALA A 1 75 ? 20.033 13.055 -0.815 1.00 80.06 75 ALA A C 1
ATOM 591 O O . ALA A 1 75 ? 19.186 13.817 -1.274 1.00 80.06 75 ALA A O 1
ATOM 592 N N . GLY A 1 76 ? 21.061 12.599 -1.541 1.00 84.81 76 GLY A N 1
ATOM 593 C CA . GLY A 1 76 ? 21.271 12.939 -2.949 1.00 84.81 76 GLY A CA 1
ATOM 594 C C . GLY A 1 76 ? 20.265 12.285 -3.900 1.00 84.81 76 GLY A C 1
ATOM 595 O O . GLY A 1 76 ? 19.966 12.856 -4.945 1.00 84.81 76 GLY A O 1
ATOM 596 N N . ASP A 1 77 ? 19.693 11.138 -3.522 1.00 87.50 77 ASP A N 1
ATOM 597 C CA . ASP A 1 77 ? 18.785 10.376 -4.387 1.00 87.50 77 ASP A CA 1
ATOM 598 C C . ASP A 1 77 ? 17.301 10.711 -4.153 1.00 87.50 77 ASP A C 1
ATOM 600 O O . ASP A 1 77 ? 16.450 10.419 -4.992 1.00 87.50 77 ASP A O 1
ATOM 604 N N . ILE A 1 78 ? 16.959 11.352 -3.027 1.00 88.12 78 ILE A N 1
ATOM 605 C CA . ILE A 1 78 ? 15.568 11.710 -2.699 1.00 88.12 78 ILE A CA 1
ATOM 606 C C . ILE A 1 78 ? 14.897 12.540 -3.811 1.00 88.12 78 ILE A C 1
ATOM 608 O O . ILE A 1 78 ? 13.764 12.210 -4.167 1.00 88.12 78 ILE A O 1
ATOM 612 N N . PRO A 1 79 ? 15.527 13.578 -4.402 1.00 91.62 79 PRO A N 1
ATOM 613 C CA . PRO A 1 79 ? 14.877 14.367 -5.448 1.00 91.62 79 PRO A CA 1
ATOM 614 C C . PRO A 1 79 ? 14.515 13.545 -6.693 1.00 91.62 79 PRO A C 1
ATOM 616 O O . PRO A 1 79 ? 13.391 13.647 -7.184 1.00 91.62 79 PRO A O 1
ATOM 619 N N . SER A 1 80 ? 15.427 12.696 -7.179 1.00 90.31 80 SER A N 1
ATOM 620 C CA . SER A 1 80 ? 15.182 11.856 -8.361 1.00 90.31 80 SER A CA 1
ATOM 621 C C . SER A 1 80 ? 14.148 10.766 -8.069 1.00 90.31 80 SER A C 1
ATOM 623 O O . SER A 1 80 ? 13.287 10.488 -8.907 1.00 90.31 80 SER A O 1
ATOM 625 N N . PHE A 1 81 ? 14.159 10.215 -6.852 1.00 92.56 81 PHE A N 1
ATOM 626 C CA . PHE A 1 81 ? 13.121 9.317 -6.362 1.00 92.56 81 PHE A CA 1
ATOM 627 C C . PHE A 1 81 ? 11.738 9.980 -6.357 1.00 92.56 81 PHE A C 1
ATOM 629 O O . PHE A 1 81 ? 10.796 9.439 -6.939 1.00 92.56 81 PHE A O 1
ATOM 636 N N . LEU A 1 82 ? 11.614 11.166 -5.752 1.00 92.06 82 LEU A N 1
ATOM 637 C CA . LEU A 1 82 ? 10.354 11.911 -5.682 1.00 92.06 82 LEU A CA 1
ATOM 638 C C . LEU A 1 82 ? 9.848 12.320 -7.073 1.00 92.06 82 LEU A C 1
ATOM 640 O O . LEU A 1 82 ? 8.643 12.275 -7.336 1.00 92.06 82 LEU A O 1
ATOM 644 N N . GLN A 1 83 ? 10.758 12.661 -7.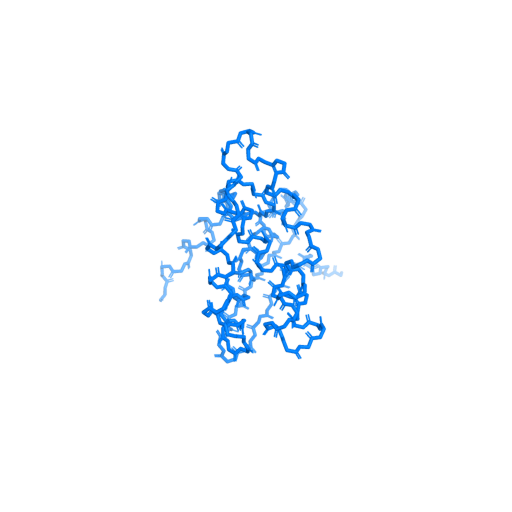985 1.00 93.94 83 GLN A N 1
ATOM 645 C CA . GLN A 1 83 ? 10.419 12.942 -9.375 1.00 93.94 83 GLN A CA 1
ATOM 646 C C . GLN A 1 83 ? 9.894 11.693 -10.093 1.00 93.94 83 GLN A C 1
ATOM 648 O O . GLN A 1 83 ? 8.904 11.778 -10.817 1.00 93.94 83 GLN A O 1
ATOM 653 N N . TYR A 1 84 ? 10.508 10.527 -9.870 1.00 94.00 84 TYR A N 1
ATOM 654 C CA . TYR A 1 84 ? 10.060 9.266 -10.460 1.00 94.00 84 TYR A CA 1
ATOM 655 C C . TYR A 1 84 ? 8.665 8.858 -9.973 1.00 94.00 84 TYR A C 1
ATOM 657 O O . TYR A 1 84 ? 7.795 8.564 -10.794 1.00 94.00 84 TYR A O 1
ATOM 665 N N . VAL A 1 85 ? 8.423 8.875 -8.657 1.00 93.88 85 VAL A N 1
ATOM 666 C CA . VAL A 1 85 ? 7.115 8.494 -8.082 1.00 93.88 85 VAL A CA 1
ATOM 667 C C . VAL A 1 85 ? 5.991 9.457 -8.462 1.00 93.88 85 VAL A C 1
ATOM 669 O O . VAL A 1 85 ? 4.834 9.052 -8.488 1.00 93.88 85 VAL A O 1
ATOM 672 N N . SER A 1 86 ? 6.328 10.706 -8.789 1.00 93.00 86 SER A N 1
ATOM 673 C CA . SER A 1 86 ? 5.377 11.721 -9.260 1.00 93.00 86 SER A CA 1
ATOM 674 C C . SER A 1 86 ? 5.284 11.786 -10.789 1.00 93.00 86 SER A C 1
ATOM 676 O O . SER A 1 86 ? 4.597 12.652 -11.330 1.00 93.00 86 SER A O 1
ATOM 678 N N . SER A 1 87 ? 6.003 10.919 -11.508 1.00 95.19 87 SER A N 1
ATOM 679 C CA . SER A 1 87 ? 6.070 10.975 -12.966 1.00 95.19 87 SER A CA 1
ATOM 680 C C . SER A 1 87 ? 4.817 10.395 -13.618 1.00 95.19 87 SER A C 1
ATOM 682 O O . SER A 1 87 ? 4.330 9.322 -13.253 1.00 95.19 87 SER A O 1
ATOM 684 N N . SER A 1 88 ? 4.357 11.055 -14.682 1.00 94.69 88 SER A N 1
ATOM 685 C CA . SER A 1 88 ? 3.297 10.529 -15.548 1.00 94.69 88 SER A CA 1
ATOM 686 C C . SER A 1 88 ? 3.683 9.192 -16.188 1.00 94.69 88 SER A C 1
ATOM 688 O O . SER A 1 88 ? 2.822 8.358 -16.449 1.00 94.69 88 SER A O 1
ATOM 690 N N . THR A 1 89 ? 4.979 8.942 -16.393 1.00 94.44 89 THR A N 1
ATOM 691 C CA . THR A 1 89 ? 5.498 7.664 -16.894 1.00 94.44 89 THR A CA 1
ATOM 692 C C . THR A 1 89 ? 5.166 6.505 -15.954 1.00 94.44 89 THR A C 1
ATOM 694 O O . THR A 1 89 ? 4.721 5.450 -16.416 1.00 94.44 89 THR A O 1
ATOM 697 N N . LEU A 1 90 ? 5.364 6.676 -14.641 1.00 94.81 90 LEU A N 1
ATOM 698 C CA . LEU A 1 90 ? 5.013 5.651 -13.657 1.00 94.81 90 LEU A CA 1
ATOM 699 C C . LEU A 1 90 ? 3.502 5.402 -13.647 1.00 94.81 90 LEU A C 1
ATOM 701 O O . LEU A 1 90 ? 3.068 4.248 -13.682 1.00 94.81 90 LEU A O 1
ATOM 705 N N . GLU A 1 91 ? 2.713 6.476 -13.657 1.00 94.94 91 GLU A N 1
ATOM 706 C CA . GLU A 1 91 ? 1.252 6.410 -13.695 1.00 94.94 91 GLU A CA 1
ATOM 707 C C . GLU A 1 91 ? 0.755 5.655 -14.937 1.00 94.94 91 GLU A C 1
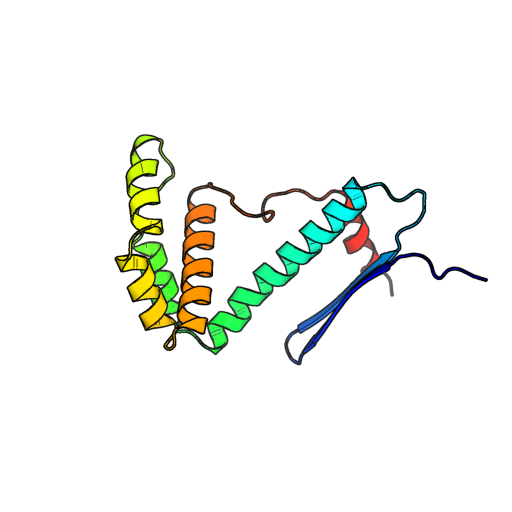ATOM 709 O O . GLU A 1 91 ? 0.001 4.690 -14.819 1.00 94.94 91 GLU A O 1
ATOM 714 N N . GLN A 1 92 ? 1.238 6.008 -16.131 1.00 95.56 92 GLN A N 1
ATOM 715 C CA . GLN A 1 92 ? 0.864 5.347 -17.386 1.00 95.56 92 GLN A CA 1
ATOM 716 C C . GLN A 1 92 ? 1.212 3.855 -17.386 1.00 95.56 92 GLN A C 1
ATOM 718 O O . GLN A 1 92 ? 0.410 3.018 -17.821 1.00 95.56 92 GLN A O 1
ATOM 723 N N . ARG A 1 93 ? 2.389 3.491 -16.862 1.00 95.81 93 ARG A N 1
ATOM 724 C CA . ARG A 1 93 ? 2.795 2.085 -16.731 1.00 95.81 93 ARG A CA 1
ATOM 725 C C . ARG A 1 93 ? 1.901 1.331 -15.750 1.00 95.81 93 ARG A C 1
ATOM 727 O O . ARG A 1 93 ? 1.449 0.232 -16.069 1.00 95.81 93 ARG A O 1
ATOM 734 N N . ALA A 1 94 ? 1.579 1.926 -14.604 1.00 95.38 94 ALA A N 1
ATOM 735 C CA . ALA A 1 94 ? 0.648 1.345 -13.639 1.00 95.38 94 ALA A CA 1
ATOM 736 C C . ALA A 1 94 ? -0.762 1.169 -14.230 1.00 95.38 94 ALA A C 1
ATOM 738 O O . ALA A 1 94 ? -1.388 0.126 -14.040 1.00 95.38 94 ALA A O 1
ATOM 739 N N . HIS A 1 95 ? -1.237 2.137 -15.015 1.00 95.00 95 HIS A N 1
ATOM 740 C CA . HIS A 1 95 ? -2.508 2.057 -15.736 1.00 95.00 95 HIS A CA 1
ATOM 741 C C . HIS A 1 95 ? -2.528 0.948 -16.789 1.00 95.00 95 HIS A C 1
ATOM 743 O O . HIS A 1 95 ? -3.507 0.204 -16.878 1.00 95.00 95 HIS A O 1
ATOM 749 N N . THR A 1 96 ? -1.430 0.783 -17.526 1.00 95.75 96 THR A N 1
ATOM 750 C CA . THR A 1 96 ? -1.264 -0.315 -18.489 1.00 95.75 96 THR A CA 1
ATOM 751 C C . THR A 1 96 ? -1.346 -1.672 -17.789 1.00 95.75 96 THR A C 1
ATOM 753 O O . THR A 1 96 ? -2.056 -2.569 -18.239 1.00 95.75 96 THR A O 1
ATOM 756 N N . ILE A 1 97 ? -0.672 -1.812 -16.644 1.00 95.50 97 ILE A N 1
ATOM 757 C CA . ILE A 1 97 ? -0.706 -3.027 -15.821 1.00 95.50 97 ILE A CA 1
ATOM 758 C C . ILE A 1 97 ? -2.116 -3.282 -15.257 1.00 95.50 97 ILE A C 1
ATOM 760 O O . ILE A 1 97 ? -2.582 -4.422 -15.246 1.00 95.50 97 ILE A O 1
ATOM 764 N N . GLY A 1 98 ? -2.810 -2.229 -14.819 1.00 93.50 98 GLY A N 1
ATOM 765 C CA . GLY A 1 98 ? -4.156 -2.304 -14.254 1.00 93.50 98 GLY A CA 1
ATOM 766 C C . GLY A 1 98 ? -5.264 -2.621 -15.264 1.00 93.50 98 GLY A C 1
ATOM 767 O O . GLY A 1 98 ? -6.370 -2.952 -14.846 1.00 93.50 98 GLY A O 1
ATOM 768 N N . LYS A 1 99 ? -5.002 -2.553 -16.578 1.00 92.31 99 LYS A N 1
ATOM 769 C CA . LYS A 1 99 ? -5.941 -2.841 -17.690 1.00 92.31 99 LYS A CA 1
ATOM 770 C C . LYS A 1 99 ? -7.175 -1.930 -17.791 1.00 92.31 99 LYS A C 1
ATOM 772 O O . LYS A 1 99 ? -7.833 -1.924 -18.824 1.00 92.31 99 LYS A O 1
ATOM 777 N N . ASN A 1 100 ? -7.514 -1.172 -16.750 1.00 92.06 100 ASN A N 1
ATOM 778 C CA . ASN A 1 100 ? -8.579 -0.171 -16.754 1.00 92.06 100 ASN A CA 1
ATOM 779 C C . ASN A 1 100 ? -8.226 1.011 -15.829 1.00 92.06 100 ASN A C 1
ATOM 781 O O . ASN A 1 100 ? -7.371 0.861 -14.951 1.00 92.06 100 ASN A O 1
ATOM 785 N N . PRO A 1 101 ? -8.890 2.175 -15.971 1.00 91.00 101 PRO A N 1
ATOM 786 C CA . PRO A 1 101 ? -8.540 3.375 -15.211 1.00 91.00 101 PRO A CA 1
ATOM 787 C C . PRO A 1 101 ? -8.640 3.229 -13.688 1.00 91.00 101 PRO A C 1
ATOM 789 O O . PRO A 1 101 ? -7.826 3.802 -12.969 1.00 91.00 101 PRO A O 1
ATOM 792 N N . HIS A 1 102 ? -9.613 2.472 -13.175 1.00 91.38 102 HIS A N 1
ATOM 793 C CA . HIS A 1 102 ? -9.797 2.309 -11.731 1.00 91.38 102 HIS A CA 1
ATOM 794 C C . HIS A 1 102 ? -8.719 1.413 -11.127 1.00 91.38 102 HIS A C 1
ATOM 796 O O . HIS A 1 102 ? -8.073 1.784 -10.150 1.00 91.38 102 HIS A O 1
ATOM 802 N N . MET A 1 103 ? -8.487 0.255 -11.739 1.00 93.38 103 MET A N 1
ATOM 803 C CA . MET A 1 103 ? -7.457 -0.676 -11.297 1.00 93.38 103 MET A CA 1
ATOM 804 C C . MET A 1 103 ? -6.054 -0.093 -11.498 1.00 93.38 103 MET A C 1
ATOM 806 O O . MET A 1 103 ? -5.195 -0.283 -10.645 1.00 93.38 103 MET A O 1
ATOM 810 N N . GLY A 1 104 ? -5.842 0.692 -12.558 1.00 94.75 104 GLY A N 1
ATOM 811 C CA . GLY A 1 104 ? -4.613 1.452 -12.786 1.00 94.75 104 GLY A CA 1
ATOM 812 C C . GLY A 1 104 ? -4.231 2.337 -11.603 1.00 94.75 104 GLY A C 1
ATOM 813 O O . GLY A 1 104 ? -3.098 2.272 -11.131 1.00 94.75 104 GLY A O 1
ATOM 814 N N . LYS A 1 105 ? -5.201 3.073 -11.045 1.00 94.62 105 L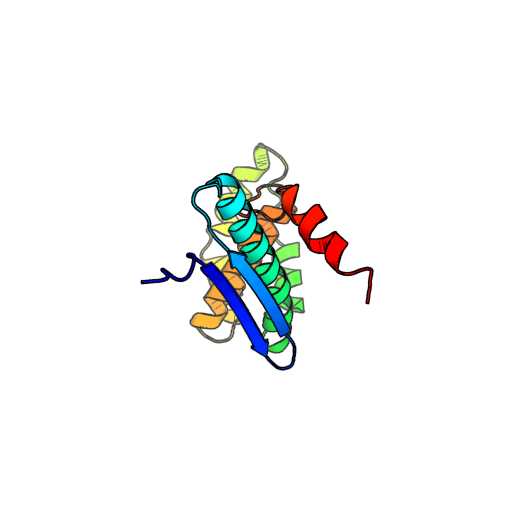YS A N 1
ATOM 815 C CA . LYS A 1 105 ? -4.998 3.899 -9.844 1.00 94.62 105 LYS A CA 1
ATOM 816 C C . LYS A 1 105 ? -4.648 3.072 -8.607 1.00 94.62 105 LYS A C 1
ATOM 818 O O . LYS A 1 105 ? -3.792 3.481 -7.828 1.00 94.62 105 LYS A O 1
ATOM 823 N N . ILE A 1 106 ? -5.277 1.908 -8.427 1.00 93.81 106 ILE A N 1
ATOM 824 C CA . ILE A 1 106 ? -4.982 1.014 -7.294 1.00 93.81 106 ILE A CA 1
ATOM 825 C C . ILE A 1 106 ? -3.565 0.439 -7.423 1.00 93.81 106 ILE A C 1
ATOM 827 O O . ILE A 1 106 ? -2.809 0.449 -6.452 1.00 93.81 106 ILE A O 1
ATOM 831 N N . VAL A 1 107 ? -3.183 -0.017 -8.620 1.00 95.38 107 VAL A N 1
ATOM 832 C CA . VAL A 1 107 ? -1.826 -0.503 -8.914 1.00 95.38 107 VAL A CA 1
ATOM 833 C C . VAL A 1 107 ? -0.801 0.607 -8.700 1.00 95.38 107 VAL A C 1
ATOM 835 O O . VAL A 1 107 ? 0.220 0.372 -8.057 1.00 95.38 107 VAL A O 1
ATOM 838 N N . HIS A 1 108 ? -1.087 1.823 -9.170 1.00 95.50 108 HIS A N 1
ATOM 839 C CA . HIS A 1 108 ? -0.219 2.981 -8.976 1.00 95.50 108 HIS A CA 1
ATOM 840 C C . HIS A 1 108 ? 0.009 3.263 -7.486 1.00 95.50 108 HIS A C 1
ATOM 842 O O . HIS A 1 108 ? 1.152 3.306 -7.034 1.00 95.50 108 HIS A O 1
ATOM 848 N N . ALA A 1 109 ? -1.069 3.352 -6.701 1.00 93.00 109 ALA A N 1
ATOM 849 C CA . ALA A 1 109 ? -0.987 3.563 -5.258 1.00 93.00 109 ALA A CA 1
ATOM 850 C C . ALA A 1 109 ? -0.203 2.447 -4.546 1.00 93.00 109 ALA A C 1
ATOM 852 O O . ALA A 1 109 ? 0.613 2.728 -3.667 1.00 93.00 109 ALA A O 1
ATOM 853 N N . TYR A 1 110 ? -0.402 1.186 -4.946 1.00 93.00 110 TYR A N 1
ATOM 854 C CA . TYR A 1 110 ? 0.349 0.050 -4.408 1.00 93.00 110 TYR A CA 1
ATOM 855 C C . TYR A 1 110 ? 1.853 0.151 -4.706 1.00 93.00 110 TYR A C 1
ATOM 857 O O . TYR A 1 110 ? 2.672 -0.060 -3.807 1.00 93.00 110 TYR A O 1
ATOM 865 N N . ILE A 1 111 ? 2.226 0.502 -5.940 1.00 94.19 111 ILE A N 1
ATOM 866 C CA . ILE A 1 111 ? 3.628 0.655 -6.351 1.00 94.19 111 ILE A CA 1
ATOM 867 C C . ILE A 1 111 ? 4.289 1.794 -5.585 1.00 94.19 111 ILE A C 1
ATOM 869 O O . ILE A 1 111 ? 5.323 1.573 -4.959 1.00 94.19 111 ILE A O 1
ATOM 873 N N . VAL A 1 112 ? 3.676 2.982 -5.578 1.00 93.62 112 VAL A N 1
ATOM 874 C CA . VAL A 1 112 ? 4.198 4.154 -4.863 1.00 93.62 112 VAL A CA 1
ATOM 875 C C . VAL A 1 112 ? 4.408 3.816 -3.392 1.00 93.62 112 VAL A C 1
ATOM 877 O O . VAL A 1 112 ? 5.508 3.980 -2.873 1.00 93.62 112 VAL A O 1
ATOM 880 N N . ARG A 1 113 ? 3.404 3.236 -2.730 1.00 90.94 113 ARG A N 1
ATOM 881 C CA . ARG A 1 113 ? 3.522 2.811 -1.331 1.00 90.94 113 ARG A CA 1
ATOM 882 C C . ARG A 1 113 ? 4.690 1.845 -1.110 1.00 90.94 113 ARG A C 1
ATOM 884 O O . ARG A 1 113 ? 5.444 1.994 -0.150 1.00 90.94 113 ARG A O 1
ATOM 891 N N . THR A 1 114 ? 4.841 0.854 -1.986 1.00 90.88 114 THR A N 1
ATOM 892 C CA . THR A 1 114 ? 5.908 -0.150 -1.872 1.00 90.88 114 THR A CA 1
ATOM 893 C C . THR A 1 114 ? 7.287 0.480 -2.050 1.00 90.88 114 THR A C 1
ATOM 895 O O . THR A 1 114 ? 8.196 0.187 -1.275 1.00 90.88 114 THR A O 1
ATOM 898 N N . LEU A 1 115 ? 7.428 1.395 -3.009 1.00 92.75 115 LEU A N 1
ATOM 899 C CA . LEU A 1 115 ? 8.655 2.151 -3.251 1.00 92.75 115 LEU A CA 1
ATOM 900 C C . LEU A 1 115 ? 9.037 3.025 -2.057 1.00 92.75 115 LEU A C 1
ATOM 902 O O . LEU A 1 115 ? 10.183 3.007 -1.617 1.00 92.75 115 LEU A O 1
ATOM 906 N N . PHE A 1 116 ? 8.072 3.743 -1.490 1.00 91.62 116 PHE A N 1
ATOM 907 C CA . PHE A 1 116 ? 8.262 4.538 -0.279 1.00 91.62 116 PHE A CA 1
ATOM 908 C C . PHE A 1 116 ? 8.770 3.666 0.878 1.00 91.62 116 PHE A C 1
ATOM 910 O O . PHE A 1 116 ? 9.810 3.952 1.475 1.00 91.62 116 PHE A O 1
ATOM 917 N N . LYS A 1 117 ? 8.123 2.518 1.106 1.00 88.31 117 LYS A N 1
ATOM 918 C CA . LYS A 1 117 ? 8.526 1.555 2.137 1.00 88.31 117 LYS A CA 1
ATOM 919 C C . LYS A 1 117 ? 9.936 0.989 1.922 1.00 88.31 117 LYS A C 1
ATOM 921 O O . LYS A 1 117 ? 10.707 0.926 2.876 1.00 88.31 117 LYS A O 1
ATOM 926 N N . GLN A 1 118 ? 10.296 0.595 0.699 1.00 88.56 118 GLN A N 1
ATOM 927 C CA . GLN A 1 118 ? 11.630 0.055 0.376 1.00 88.56 118 GLN A CA 1
ATOM 928 C C . GLN A 1 118 ? 12.763 1.072 0.579 1.00 88.56 118 GLN A C 1
ATOM 930 O O . GLN A 1 118 ? 13.912 0.683 0.809 1.00 88.56 118 GLN A O 1
ATOM 935 N N . ASN A 1 119 ? 12.431 2.361 0.526 1.00 88.69 119 ASN A N 1
ATOM 936 C CA . ASN A 1 119 ? 13.361 3.466 0.724 1.00 88.69 119 ASN A CA 1
ATOM 937 C C . ASN A 1 119 ? 13.305 4.065 2.139 1.00 88.69 119 ASN A C 1
ATOM 939 O O . ASN A 1 119 ? 13.933 5.085 2.390 1.00 88.69 119 ASN A O 1
ATOM 943 N N . GLY A 1 120 ? 12.585 3.436 3.077 1.00 85.19 120 GLY A N 1
ATOM 944 C CA . GLY A 1 120 ? 12.488 3.905 4.466 1.00 85.19 120 GLY A CA 1
ATOM 945 C C . GLY A 1 120 ? 11.621 5.156 4.652 1.00 85.19 120 GLY A C 1
ATOM 946 O O . GLY A 1 120 ? 11.544 5.694 5.752 1.00 85.19 120 GLY A O 1
ATOM 947 N N . LEU A 1 121 ? 10.932 5.599 3.601 1.00 82.44 121 LEU A N 1
ATOM 948 C CA . LEU A 1 121 ? 10.014 6.729 3.621 1.00 82.44 121 LEU A CA 1
ATOM 949 C C . LEU A 1 121 ? 8.621 6.189 3.959 1.00 82.44 121 LEU A C 1
ATOM 951 O O . LEU A 1 121 ? 7.832 5.864 3.078 1.00 82.44 121 LEU A O 1
ATOM 955 N N . MET A 1 122 ? 8.327 5.989 5.244 1.00 73.94 122 MET A N 1
ATOM 956 C CA . MET A 1 122 ? 7.038 5.418 5.653 1.00 73.94 122 MET A CA 1
ATOM 957 C C . MET A 1 122 ? 5.920 6.462 5.557 1.00 73.94 122 MET A C 1
ATOM 959 O O . MET A 1 122 ? 5.872 7.402 6.342 1.00 73.94 122 MET A O 1
ATOM 963 N N . GLY A 1 123 ? 5.004 6.272 4.604 1.00 69.88 123 GLY A N 1
ATOM 964 C CA . GLY A 1 123 ? 3.750 7.032 4.478 1.00 69.88 123 GLY A CA 1
ATOM 965 C C . GLY A 1 123 ? 2.526 6.307 5.054 1.00 69.88 123 GLY A C 1
ATOM 966 O O . GLY A 1 123 ? 1.396 6.719 4.811 1.00 69.88 123 GLY A O 1
ATOM 967 N N . ASP A 1 124 ? 2.740 5.197 5.765 1.00 75.44 124 ASP A N 1
ATOM 968 C CA . ASP A 1 124 ? 1.699 4.380 6.384 1.00 75.44 124 ASP A CA 1
ATOM 969 C C . ASP A 1 124 ? 2.089 3.968 7.810 1.00 75.44 124 ASP A C 1
ATOM 971 O O . ASP A 1 124 ? 3.164 4.298 8.314 1.00 75.44 124 ASP A O 1
ATOM 975 N N . TYR A 1 125 ? 1.209 3.220 8.471 1.00 79.44 125 TYR A N 1
ATOM 976 C CA . TYR A 1 125 ? 1.428 2.787 9.846 1.00 79.44 125 TYR A CA 1
ATOM 977 C C . TYR A 1 125 ? 2.105 1.414 9.975 1.00 79.44 125 TYR A C 1
ATOM 979 O O . TYR A 1 125 ? 2.142 0.846 11.068 1.00 79.44 125 TYR A O 1
ATOM 987 N N . SER A 1 126 ? 2.633 0.839 8.890 1.00 70.94 126 SER A N 1
ATOM 988 C CA . SER A 1 126 ? 3.132 -0.544 8.887 1.00 70.94 126 SER A CA 1
ATOM 989 C C . SER A 1 126 ? 4.392 -0.770 9.735 1.00 70.94 126 SER A C 1
ATOM 991 O O . SER A 1 126 ? 4.750 -1.919 9.987 1.00 70.94 126 SER A O 1
ATOM 993 N N . GLY A 1 127 ? 5.038 0.304 10.198 1.00 69.75 127 GLY A N 1
ATOM 994 C CA . GLY A 1 127 ? 6.203 0.288 11.093 1.00 69.75 127 GLY A CA 1
ATOM 995 C C . GLY A 1 127 ? 5.896 0.762 12.511 1.00 69.75 127 GLY A C 1
ATOM 996 O O . GLY A 1 127 ? 6.797 0.821 13.343 1.00 69.75 127 GLY A O 1
ATOM 997 N N . VAL A 1 128 ? 4.638 1.105 12.799 1.00 76.19 128 VAL A N 1
ATOM 998 C CA . VAL A 1 128 ? 4.227 1.528 14.136 1.00 76.19 128 VAL A CA 1
ATOM 999 C C . VAL A 1 128 ? 4.089 0.292 15.017 1.00 76.19 128 VAL A C 1
ATOM 1001 O O . VAL A 1 128 ? 3.254 -0.581 14.767 1.00 76.19 128 VAL A O 1
ATOM 1004 N N . GLU A 1 129 ? 4.884 0.222 16.083 1.00 72.06 129 GLU A N 1
ATOM 1005 C CA . GLU A 1 129 ? 4.614 -0.734 17.148 1.00 72.06 129 GLU A CA 1
ATOM 1006 C C . GLU A 1 129 ? 3.323 -0.339 17.863 1.00 72.06 129 GLU A C 1
ATOM 1008 O O . GLU A 1 129 ? 3.194 0.772 18.371 1.00 72.06 129 GLU A O 1
ATOM 1013 N N . ILE A 1 130 ? 2.366 -1.266 17.923 1.00 71.06 130 ILE A N 1
ATOM 1014 C CA . ILE A 1 130 ? 1.107 -1.070 18.642 1.00 71.06 130 ILE A CA 1
ATOM 1015 C C . ILE A 1 130 ? 1.112 -1.980 19.873 1.00 71.06 130 ILE A C 1
ATOM 1017 O O . ILE A 1 130 ? 0.806 -3.176 19.757 1.00 71.06 130 ILE A O 1
ATOM 1021 N N . PRO A 1 131 ? 1.449 -1.459 21.067 1.00 69.00 131 PRO A N 1
ATOM 1022 C CA . PRO A 1 131 ? 1.501 -2.251 22.292 1.00 69.00 131 PRO A CA 1
ATOM 1023 C C . PRO A 1 131 ? 0.174 -2.961 22.603 1.00 69.00 131 PRO A C 1
ATOM 1025 O O . PRO A 1 131 ? 0.178 -4.134 22.996 1.00 69.00 131 PRO A O 1
ATOM 1028 N N . GLY A 1 132 ? -0.970 -2.307 22.355 1.00 63.81 132 GLY A N 1
ATOM 1029 C CA . GLY A 1 132 ? -2.302 -2.885 22.556 1.00 63.81 132 GLY A CA 1
ATOM 1030 C C . GLY A 1 132 ? -2.606 -4.099 21.666 1.00 63.81 132 GLY A C 1
ATOM 1031 O O . GLY A 1 132 ? -3.384 -4.980 22.043 1.00 63.81 132 GLY A O 1
ATOM 1032 N N . LEU A 1 133 ? -1.931 -4.228 20.521 1.00 59.41 133 LEU A N 1
ATOM 1033 C CA . LEU A 1 133 ? -2.162 -5.296 19.544 1.00 59.41 133 LEU A CA 1
ATOM 1034 C C . LEU A 1 133 ? -1.577 -6.639 20.008 1.00 59.41 133 LEU A C 1
ATOM 1036 O O . LEU A 1 133 ? -2.204 -7.683 19.817 1.00 59.41 133 LEU A O 1
ATOM 1040 N N . LYS A 1 134 ? -0.445 -6.618 20.734 1.00 54.47 134 LYS A N 1
ATOM 1041 C CA . LYS A 1 134 ? 0.128 -7.810 21.396 1.00 54.47 134 LYS A CA 1
ATOM 1042 C C . LYS A 1 134 ? -0.829 -8.387 22.453 1.00 54.47 134 LYS A C 1
ATOM 1044 O O . LYS A 1 1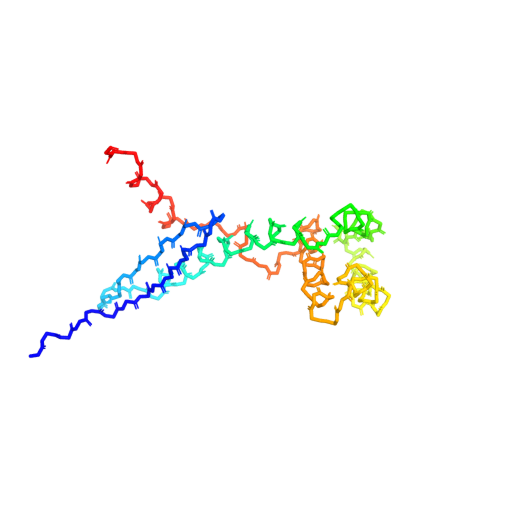34 ? -0.931 -9.608 22.584 1.00 54.47 134 LYS A O 1
ATOM 1049 N N . ARG A 1 135 ? -1.569 -7.535 23.178 1.00 51.12 135 ARG A N 1
ATOM 1050 C CA . ARG A 1 135 ? -2.615 -7.961 24.134 1.00 51.12 135 ARG A CA 1
ATOM 1051 C C . ARG A 1 135 ? -3.825 -8.586 23.432 1.00 51.12 135 ARG A C 1
ATOM 1053 O O . ARG A 1 135 ? -4.328 -9.602 23.906 1.00 51.12 135 ARG A O 1
ATOM 1060 N N . LEU A 1 136 ? -4.252 -8.039 22.291 1.00 47.84 136 LEU A N 1
ATOM 1061 C CA . LEU A 1 136 ? -5.366 -8.576 21.495 1.00 47.84 136 LEU A CA 1
ATOM 1062 C C . LEU A 1 136 ? -5.028 -9.918 20.818 1.00 47.84 136 LEU A C 1
ATOM 1064 O O . LEU A 1 136 ? -5.886 -10.794 20.738 1.00 47.84 136 LEU A O 1
ATOM 1068 N N . MET A 1 137 ? -3.778 -10.122 20.388 1.00 44.62 137 MET A N 1
ATOM 1069 C CA . MET A 1 137 ? -3.328 -11.378 19.768 1.00 44.62 137 MET A CA 1
ATOM 1070 C C . MET A 1 137 ? -3.105 -12.526 20.768 1.00 44.62 137 MET A C 1
ATOM 1072 O O . MET A 1 137 ? -3.270 -13.689 20.402 1.00 44.62 137 MET A O 1
ATOM 1076 N N . LYS A 1 138 ? -2.777 -12.235 22.038 1.00 44.00 138 LYS A N 1
ATOM 1077 C CA . LYS A 1 138 ? -2.588 -13.270 23.0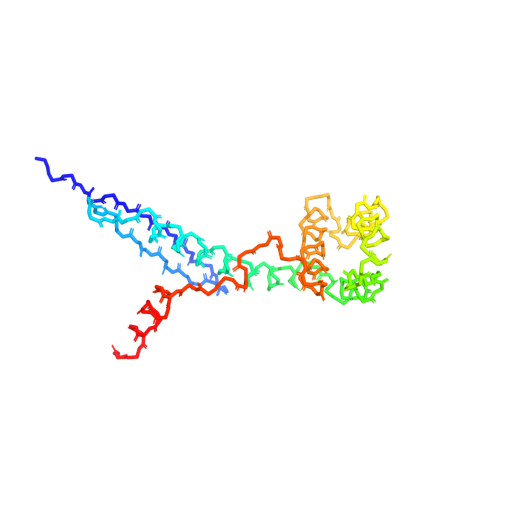77 1.00 44.00 138 LYS A CA 1
ATOM 1078 C C . LYS A 1 138 ? -3.874 -14.017 23.455 1.00 44.00 138 LYS A C 1
ATOM 1080 O O . LYS A 1 138 ? -3.780 -15.140 23.935 1.00 44.00 138 LYS A O 1
ATOM 1085 N N . LYS A 1 139 ? -5.064 -13.466 23.183 1.00 41.97 139 LYS A N 1
ATOM 1086 C CA . LYS A 1 139 ? -6.353 -14.127 23.473 1.00 41.97 139 LYS A CA 1
ATOM 1087 C C . LYS A 1 139 ? -6.716 -15.291 22.534 1.00 41.97 139 LYS A C 1
ATOM 1089 O O . LYS A 1 139 ? -7.781 -15.868 22.698 1.00 41.97 139 LYS A O 1
ATOM 1094 N N . LYS A 1 140 ? -5.857 -15.657 21.571 1.00 39.50 140 LYS A N 1
ATOM 1095 C CA . LYS A 1 140 ? -6.103 -16.775 20.638 1.00 39.50 140 LYS A CA 1
ATOM 1096 C C . LYS A 1 140 ? -5.354 -18.078 20.966 1.00 39.50 140 LYS A C 1
ATOM 1098 O O . LYS A 1 140 ? -5.405 -19.007 20.170 1.00 39.50 140 LYS A O 1
ATOM 1103 N N . LYS A 1 141 ? -4.665 -18.161 22.112 1.00 35.28 141 LYS A N 1
ATOM 1104 C CA . LYS A 1 141 ? -4.124 -19.422 22.653 1.00 35.28 141 LYS A CA 1
ATOM 1105 C C . LYS A 1 141 ? -4.949 -19.839 23.869 1.00 35.28 141 LYS A C 1
ATOM 1107 O O . LYS A 1 141 ? -4.634 -19.434 24.982 1.00 35.28 141 LYS A O 1
ATOM 1112 N N . GLY A 1 142 ? -6.011 -20.599 23.632 1.00 42.69 142 GLY A N 1
ATOM 1113 C CA . GLY A 1 142 ? -6.869 -21.143 24.682 1.00 42.69 142 GLY A CA 1
ATOM 1114 C C . GLY A 1 142 ? -8.335 -21.118 24.276 1.00 42.69 142 GLY A C 1
ATOM 1115 O O . GLY A 1 142 ? -9.043 -20.201 24.675 1.00 42.69 142 GLY A O 1
ATOM 1116 N N . ILE A 1 143 ? -8.711 -22.060 23.409 1.00 34.84 143 ILE A N 1
ATOM 1117 C CA . ILE A 1 143 ? -9.879 -22.964 23.427 1.00 34.84 143 ILE A CA 1
ATOM 1118 C C . ILE A 1 143 ? -9.592 -23.989 22.327 1.00 34.84 143 ILE A C 1
ATOM 1120 O O . ILE A 1 143 ? -9.207 -23.545 21.219 1.00 34.84 143 ILE A O 1
#

InterPro domains:
  IPR022620 Domain of unknown function DUF2666 [PF10869] (7-123)

Foldseek 3Di:
DPDDFDKDWDADDDPVDGDIQIDGDDPPDDVVNVVLSVLVVVLVVLVVLVVVCVVQFDVVLLVVLLVPAFACQDPVRVVVNVCVLPDPVLLVSLCVRLVHDVSSVSSSVNSSCVNCVVNVNHPGCNPPDRPVVVVVVVVPPDD

Secondary structure (DSSP, 8-state):
---PPPEEEEEEEETTEEEEEEEE--TT--HHHHHHHHHHHHHHHHHHHHHHHHHHS-HHHHHHHHHTSPP-SSTTTHHHHHHHHT-HHHHHHHHHHHSSHHHHHHHHHHHHHHHHHHTT---SSTT---HHHHHHHHTTS--

pLDDT: mean 83.21, std 14.27, range [34.84, 95.94]

Radius of gyration: 19.2 Å; chains: 1; bounding box: 54×37×49 Å

Organism: NCBI:txid3101447

Sequence (143 aa):
MTLTPAKIQFIANYPAWQCIKKFAVTEQTDPKTVGEFFVSYSISIENRLEKYLSQSVDMQKVKELIAAAPTGKTAGDIPSFLQYVSSSTLEQRAHTIGKNPHMGKIVHAYIVRTLFKQNGLMGDYSGVEIPGLKRLMKKKKGI